Protein AF-A0A959C8K4-F1 (afdb_monomer)

Mean predicted aligned error: 1.89 Å

Structure (mmCIF, N/CA/C/O backbone):
data_AF-A0A959C8K4-F1
#
_entry.id   AF-A0A959C8K4-F1
#
loop_
_atom_site.group_PDB
_atom_site.id
_atom_site.type_symbol
_atom_site.label_atom_id
_atom_site.label_alt_id
_atom_site.label_comp_id
_atom_site.label_asym_id
_atom_site.label_entity_id
_atom_site.label_seq_id
_atom_site.pdbx_PDB_ins_code
_atom_site.Cartn_x
_atom_site.Cartn_y
_atom_site.Cartn_z
_atom_site.occupancy
_atom_site.B_iso_or_equiv
_atom_site.auth_seq_id
_atom_site.auth_comp_id
_atom_site.auth_asym_id
_atom_site.auth_atom_id
_atom_site.pdbx_PDB_model_num
ATOM 1 N N . GLU A 1 1 ? 3.692 9.754 -3.724 1.00 90.44 1 GLU A N 1
ATOM 2 C CA . GLU A 1 1 ? 4.752 9.827 -4.754 1.00 90.44 1 GLU A CA 1
ATOM 3 C C . GLU A 1 1 ? 5.565 8.534 -4.859 1.00 90.44 1 GLU A C 1
ATOM 5 O O . GLU A 1 1 ? 5.492 7.879 -5.890 1.00 90.44 1 GLU A O 1
ATOM 10 N N . THR A 1 2 ? 6.286 8.118 -3.810 1.00 97.81 2 THR A N 1
ATOM 11 C CA . THR A 1 2 ? 7.194 6.953 -3.856 1.00 97.81 2 THR A CA 1
ATOM 12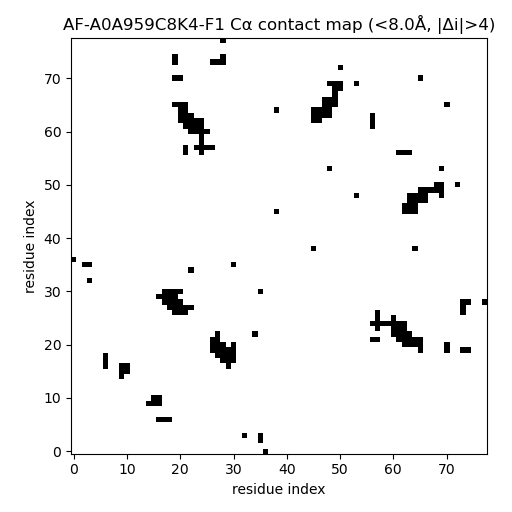 C C . THR A 1 2 ? 6.538 5.663 -4.350 1.00 97.81 2 THR A C 1
ATOM 14 O O . THR A 1 2 ? 7.1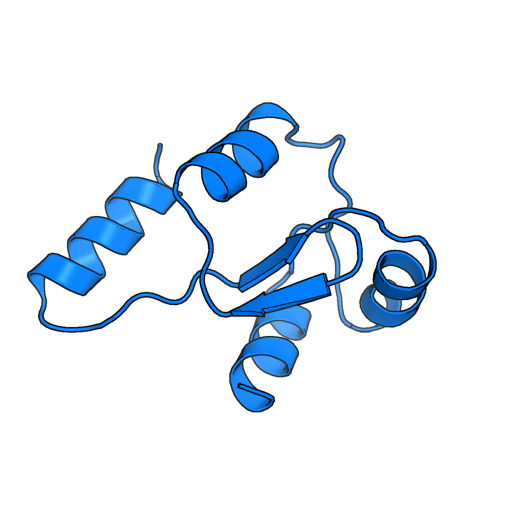10 4.996 -5.203 1.00 97.81 2 THR A O 1
ATOM 17 N N . ALA A 1 3 ? 5.326 5.335 -3.889 1.00 97.81 3 ALA A N 1
ATOM 18 C CA . ALA A 1 3 ? 4.611 4.134 -4.337 1.00 97.81 3 ALA A CA 1
ATOM 19 C C . ALA A 1 3 ? 4.406 4.102 -5.866 1.00 97.81 3 ALA A C 1
ATOM 21 O O . ALA A 1 3 ? 4.726 3.106 -6.506 1.00 97.81 3 ALA A O 1
ATOM 22 N N . LEU A 1 4 ? 3.975 5.220 -6.464 1.00 98.31 4 LEU A N 1
ATOM 23 C CA . LEU A 1 4 ? 3.785 5.337 -7.917 1.00 98.31 4 LEU A CA 1
ATOM 24 C C . LEU A 1 4 ? 5.111 5.211 -8.676 1.00 98.31 4 LEU A C 1
ATOM 26 O O . LEU A 1 4 ? 5.173 4.574 -9.726 1.00 98.31 4 LEU A O 1
ATOM 30 N N . ARG A 1 5 ? 6.189 5.790 -8.133 1.00 98.50 5 ARG A N 1
ATOM 31 C CA . ARG A 1 5 ? 7.531 5.671 -8.718 1.00 98.50 5 ARG A CA 1
ATOM 32 C C . ARG A 1 5 ? 8.030 4.227 -8.708 1.00 98.50 5 ARG A C 1
ATOM 34 O O . ARG A 1 5 ? 8.596 3.794 -9.702 1.00 98.50 5 ARG A O 1
ATOM 41 N N . VAL A 1 6 ? 7.787 3.484 -7.628 1.00 98.50 6 VAL A N 1
ATOM 42 C CA . VAL A 1 6 ? 8.145 2.061 -7.539 1.00 98.50 6 VAL A CA 1
ATOM 43 C C . VAL A 1 6 ? 7.342 1.232 -8.541 1.00 98.50 6 VAL A C 1
ATOM 45 O O . VAL A 1 6 ? 7.937 0.433 -9.259 1.00 98.50 6 VAL A O 1
ATOM 48 N N . GLU A 1 7 ? 6.028 1.451 -8.668 1.00 98.56 7 GLU A N 1
ATOM 49 C CA . GLU A 1 7 ? 5.237 0.768 -9.702 1.00 98.56 7 GLU A CA 1
ATOM 50 C C . GLU A 1 7 ? 5.765 1.055 -11.111 1.00 98.56 7 GLU A C 1
ATOM 52 O O . GLU A 1 7 ? 5.871 0.139 -11.926 1.00 98.56 7 GLU A O 1
ATOM 57 N N . LYS A 1 8 ? 6.151 2.307 -11.391 1.00 98.50 8 LYS A N 1
ATOM 58 C CA . LYS A 1 8 ? 6.784 2.671 -12.662 1.00 98.50 8 LYS A CA 1
ATOM 59 C C . LYS A 1 8 ? 8.086 1.898 -12.880 1.00 98.50 8 LYS A C 1
ATOM 61 O O . LYS A 1 8 ? 8.248 1.307 -13.937 1.00 98.50 8 LYS A O 1
ATOM 66 N N . THR A 1 9 ? 8.973 1.836 -11.886 1.00 98.75 9 THR A N 1
A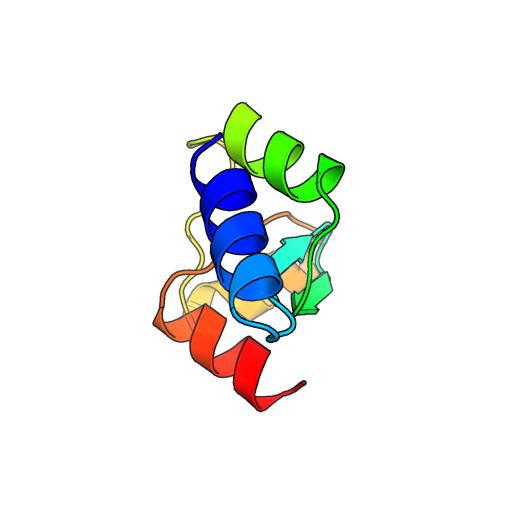TOM 67 C CA . THR A 1 9 ? 10.232 1.079 -11.990 1.00 98.75 9 THR A CA 1
ATOM 68 C C . THR A 1 9 ? 9.999 -0.406 -12.283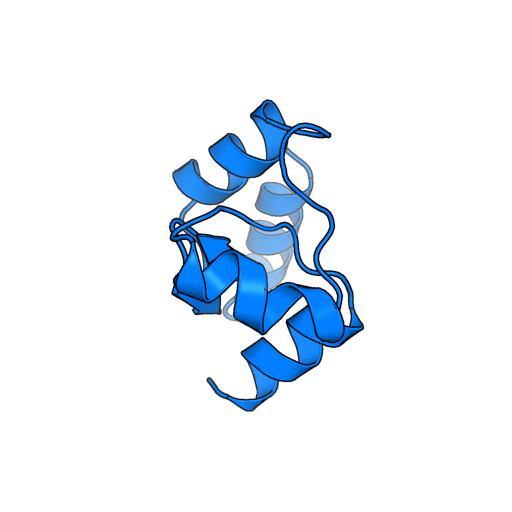 1.00 98.75 9 THR A C 1
ATOM 70 O O . THR A 1 9 ? 10.705 -0.977 -13.107 1.00 98.75 9 THR A O 1
ATOM 73 N N . VAL A 1 10 ? 8.993 -1.032 -11.662 1.00 98.62 10 VAL A N 1
ATOM 74 C CA . VAL A 1 10 ? 8.638 -2.437 -11.936 1.00 98.62 10 VAL A CA 1
ATOM 75 C C . VAL A 1 10 ? 8.150 -2.620 -13.380 1.00 98.62 10 VAL A C 1
ATOM 77 O O . VAL A 1 10 ? 8.558 -3.574 -14.040 1.00 98.62 10 VAL A O 1
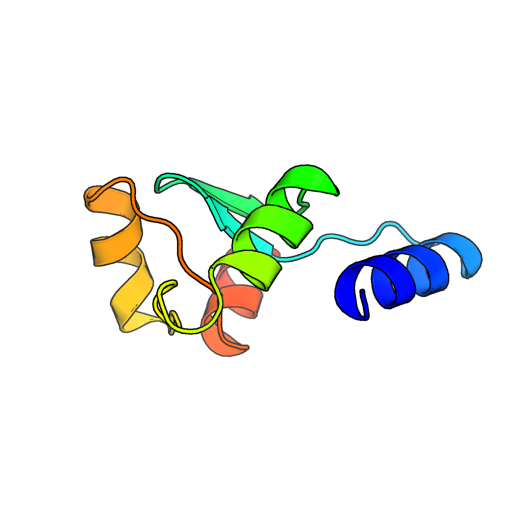ATOM 80 N N . ARG A 1 11 ? 7.333 -1.689 -13.896 1.00 98.38 11 ARG A N 1
ATOM 81 C CA . ARG A 1 11 ? 6.883 -1.696 -15.302 1.00 98.38 11 ARG A CA 1
ATOM 82 C C . ARG A 1 11 ? 8.032 -1.483 -16.280 1.00 98.38 11 ARG A C 1
ATOM 84 O O . ARG A 1 11 ? 8.117 -2.206 -17.266 1.00 98.38 11 ARG A O 1
ATOM 91 N N . ASP A 1 12 ? 8.919 -0.533 -15.989 1.00 98.69 12 ASP A N 1
ATOM 92 C CA . ASP A 1 12 ? 10.109 -0.235 -16.796 1.00 98.69 12 ASP A CA 1
ATOM 93 C C . ASP A 1 12 ? 11.039 -1.467 -16.892 1.00 98.69 12 ASP A C 1
ATOM 95 O O . ASP A 1 12 ? 11.729 -1.647 -17.891 1.00 98.69 12 ASP A O 1
ATOM 99 N N . ALA A 1 13 ? 11.013 -2.352 -15.887 1.00 98.69 13 ALA A N 1
ATOM 100 C CA . ALA A 1 13 ? 11.733 -3.627 -15.874 1.00 98.69 13 ALA A CA 1
ATOM 101 C C . ALA A 1 13 ? 10.985 -4.793 -16.566 1.00 98.69 13 ALA A C 1
ATOM 103 O O . ALA A 1 13 ? 11.459 -5.927 -16.536 1.00 98.69 13 ALA A O 1
ATOM 104 N N . GLY A 1 14 ? 9.822 -4.544 -17.178 1.00 98.56 14 GLY A N 1
ATOM 105 C CA . GLY A 1 14 ? 9.042 -5.547 -17.913 1.00 98.56 14 GLY A CA 1
ATOM 106 C C . GLY A 1 14 ? 8.107 -6.409 -17.057 1.00 98.56 14 GLY A C 1
ATOM 107 O O . GLY A 1 14 ? 7.553 -7.384 -17.561 1.00 98.56 14 GLY A O 1
ATOM 108 N N . ALA A 1 15 ? 7.905 -6.066 -15.782 1.00 98.69 15 ALA A N 1
ATOM 109 C CA . ALA A 1 15 ? 6.999 -6.776 -14.880 1.00 98.69 15 ALA A CA 1
ATOM 110 C C . ALA A 1 15 ? 5.700 -5.991 -14.617 1.00 98.69 15 ALA A C 1
ATOM 112 O O . ALA A 1 15 ? 5.606 -4.784 -14.845 1.00 98.69 15 ALA A O 1
ATOM 113 N N . VAL A 1 16 ? 4.675 -6.676 -14.099 1.00 98.44 16 VAL A N 1
ATOM 114 C CA . VAL A 1 16 ? 3.396 -6.055 -13.716 1.00 98.44 16 VAL A CA 1
ATOM 115 C C . VAL A 1 16 ? 3.370 -5.833 -12.198 1.00 98.44 16 VAL A C 1
ATOM 117 O O . VAL A 1 16 ? 3.370 -6.812 -11.452 1.00 98.44 16 VAL A O 1
ATOM 120 N N . PRO A 1 17 ? 3.345 -4.581 -11.701 1.00 98.44 17 PRO A N 1
ATOM 121 C CA . PRO A 1 17 ? 3.228 -4.317 -10.272 1.00 98.44 17 PRO A CA 1
ATOM 122 C C . PRO A 1 17 ? 1.804 -4.578 -9.769 1.00 98.44 17 PRO A C 1
ATOM 124 O O . PRO A 1 17 ? 0.826 -4.237 -10.435 1.00 98.44 17 PRO A O 1
ATOM 127 N N . ALA A 1 18 ? 1.701 -5.110 -8.551 1.00 98.56 18 ALA A N 1
ATOM 128 C CA . ALA A 1 18 ? 0.439 -5.342 -7.857 1.00 98.56 18 ALA A CA 1
ATOM 129 C C . ALA A 1 18 ? 0.510 -4.816 -6.413 1.00 98.56 18 ALA A C 1
ATOM 131 O O . ALA A 1 18 ? 0.665 -5.580 -5.458 1.00 98.56 18 ALA A O 1
ATOM 132 N N . THR A 1 19 ? 0.411 -3.494 -6.232 1.00 98.69 19 THR A N 1
ATOM 133 C CA . THR A 1 19 ? 0.325 -2.904 -4.885 1.00 98.69 19 THR A CA 1
ATOM 134 C C . THR A 1 19 ? -0.881 -3.478 -4.140 1.00 98.69 19 THR A C 1
ATOM 136 O O . THR A 1 19 ? -1.984 -3.517 -4.681 1.00 98.69 19 THR A O 1
ATOM 139 N N . CYS A 1 20 ? -0.681 -3.939 -2.905 1.00 98.69 20 CYS A N 1
ATOM 140 C CA . CYS A 1 20 ? -1.733 -4.562 -2.104 1.00 98.69 20 CYS A CA 1
ATOM 141 C C . CY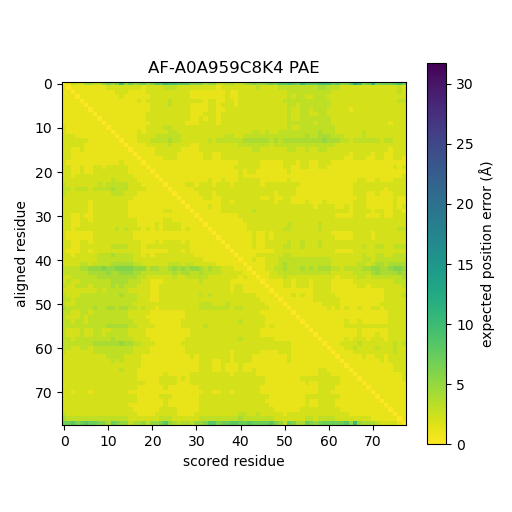S A 1 20 ? -2.275 -3.602 -1.039 1.00 98.69 20 CYS A C 1
ATOM 143 O O . CYS A 1 20 ? -1.501 -2.893 -0.397 1.00 98.69 20 CYS A O 1
ATOM 145 N N . ALA A 1 21 ? -3.594 -3.599 -0.834 1.00 98.75 21 ALA A N 1
ATOM 146 C CA . ALA A 1 21 ? -4.253 -2.887 0.265 1.00 98.75 21 ALA A CA 1
ATOM 147 C C . ALA A 1 21 ? -5.675 -3.420 0.507 1.00 98.75 21 ALA A C 1
ATOM 149 O O . ALA A 1 21 ? -6.194 -4.232 -0.262 1.00 98.75 21 ALA A O 1
ATOM 150 N N . ILE A 1 22 ? -6.328 -2.916 1.558 1.00 98.69 22 ILE A N 1
ATOM 151 C CA . ILE A 1 22 ? -7.779 -3.032 1.731 1.00 98.69 22 ILE A CA 1
ATOM 152 C C . ILE A 1 22 ? -8.419 -1.728 1.249 1.00 98.69 22 ILE A C 1
ATOM 154 O O . ILE A 1 22 ? -8.123 -0.662 1.793 1.00 98.69 22 ILE A O 1
ATOM 158 N N . ILE A 1 23 ? -9.306 -1.796 0.257 1.00 98.50 23 ILE A N 1
ATOM 159 C CA . ILE A 1 23 ? -10.048 -0.642 -0.262 1.00 98.50 23 ILE A CA 1
ATOM 160 C C . ILE A 1 23 ? -11.541 -0.861 -0.037 1.00 98.50 23 ILE A C 1
ATOM 162 O O . ILE A 1 23 ? -12.121 -1.762 -0.637 1.00 98.50 23 ILE A O 1
ATOM 166 N N . GLY A 1 24 ? -12.165 -0.057 0.830 1.00 97.81 24 GLY A N 1
ATOM 167 C CA . GLY A 1 24 ? -13.603 -0.164 1.097 1.00 97.81 24 GLY A CA 1
ATOM 168 C C . GLY A 1 24 ? -14.023 -1.569 1.548 1.00 97.81 24 GLY A C 1
ATOM 169 O O . GLY A 1 24 ? -15.026 -2.097 1.082 1.00 97.81 24 GLY A O 1
ATOM 170 N N . GLY A 1 25 ? -13.199 -2.228 2.367 1.00 98.25 25 GL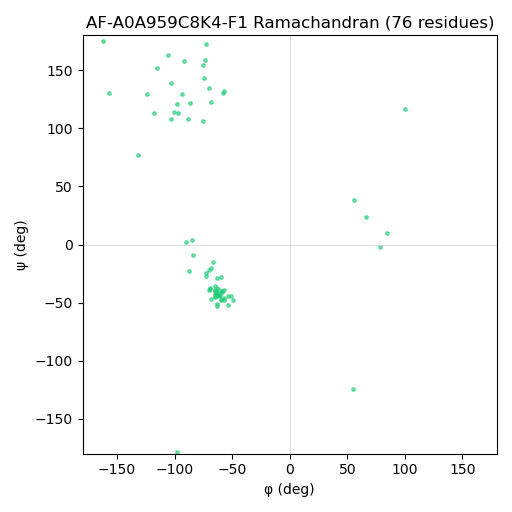Y A N 1
ATOM 171 C CA . GLY A 1 25 ? -13.396 -3.608 2.812 1.00 98.25 25 GLY A CA 1
ATOM 172 C C . GLY A 1 25 ? -13.019 -4.694 1.802 1.00 98.25 25 GLY A C 1
ATOM 173 O O . GLY A 1 25 ? -13.086 -5.869 2.139 1.00 98.25 25 GLY A O 1
ATOM 174 N N . ARG A 1 26 ? -12.578 -4.363 0.583 1.00 98.38 26 ARG A N 1
ATOM 175 C CA . ARG A 1 26 ? -12.077 -5.362 -0.374 1.00 98.38 26 ARG A CA 1
ATOM 176 C C . ARG A 1 26 ? -10.568 -5.513 -0.277 1.00 98.38 26 ARG A C 1
ATOM 178 O O . ARG A 1 26 ? -9.845 -4.525 -0.368 1.00 98.38 26 ARG A O 1
ATOM 185 N N . LEU A 1 27 ? -10.096 -6.753 -0.159 1.00 98.50 27 LEU A N 1
ATOM 186 C CA . LEU A 1 27 ? -8.689 -7.087 -0.377 1.00 98.50 27 LEU A CA 1
ATOM 187 C C . LEU A 1 27 ? -8.383 -6.914 -1.867 1.00 98.50 27 LEU A C 1
ATOM 189 O O . LEU A 1 27 ? -9.055 -7.517 -2.703 1.00 98.50 27 LEU A O 1
ATOM 193 N N . LYS A 1 28 ? -7.402 -6.075 -2.203 1.00 98.62 28 LYS A N 1
ATOM 194 C CA . LYS A 1 28 ? -6.985 -5.835 -3.587 1.00 98.62 28 LYS A CA 1
ATOM 195 C C . LYS A 1 28 ? -5.499 -6.125 -3.748 1.00 98.62 28 LYS A C 1
ATOM 197 O O . LYS A 1 28 ? -4.697 -5.577 -2.994 1.00 98.62 28 LYS A O 1
ATOM 202 N N . ALA A 1 29 ? -5.161 -6.926 -4.755 1.00 98.44 29 ALA A N 1
ATOM 203 C CA . ALA A 1 29 ? -3.823 -7.039 -5.326 1.00 98.44 29 ALA A CA 1
ATOM 204 C C . ALA A 1 29 ? -3.816 -6.271 -6.656 1.00 98.44 29 ALA A C 1
ATOM 206 O O . ALA A 1 29 ? -4.456 -6.681 -7.620 1.00 98.44 29 ALA A O 1
ATOM 207 N N . GLY A 1 30 ? -3.155 -5.115 -6.681 1.00 98.31 30 GLY A N 1
ATOM 208 C CA . GLY A 1 30 ? -3.264 -4.134 -7.759 1.00 98.31 30 GLY A CA 1
ATOM 209 C C . GLY A 1 30 ? -4.203 -2.988 -7.384 1.00 98.31 30 GLY A C 1
ATOM 210 O O . GLY A 1 30 ? -5.407 -3.173 -7.175 1.00 98.31 30 GLY A O 1
ATOM 211 N N . LEU A 1 31 ? -3.639 -1.784 -7.315 1.00 98.50 31 LEU A N 1
ATOM 212 C CA . LEU A 1 31 ? -4.367 -0.546 -7.061 1.00 98.50 31 LEU A CA 1
ATOM 213 C C . LEU A 1 31 ? -4.286 0.374 -8.275 1.00 98.50 31 LEU A C 1
ATOM 215 O O . LEU A 1 31 ? -3.321 0.357 -9.035 1.00 98.50 31 LEU A O 1
ATOM 219 N N . SER A 1 32 ? -5.303 1.211 -8.433 1.00 98.12 32 SER A N 1
ATOM 220 C CA . SER A 1 32 ? -5.221 2.369 -9.319 1.00 98.12 32 SER A CA 1
ATOM 221 C C . SER A 1 32 ? -4.339 3.463 -8.708 1.00 98.12 32 SER A C 1
ATOM 223 O O . SER A 1 32 ? -4.179 3.547 -7.487 1.00 98.12 32 SER A O 1
ATOM 225 N N . ALA A 1 33 ? -3.826 4.367 -9.549 1.00 97.81 33 ALA A N 1
ATOM 226 C CA . ALA A 1 33 ? -3.076 5.531 -9.077 1.00 97.81 33 ALA A CA 1
ATOM 227 C C . ALA A 1 33 ? -3.896 6.388 -8.092 1.00 97.81 33 ALA A C 1
ATOM 229 O O . ALA A 1 33 ? -3.368 6.828 -7.073 1.00 97.81 33 ALA A O 1
ATOM 230 N N . GLY A 1 34 ? -5.200 6.547 -8.351 1.00 98.19 34 GLY A N 1
ATOM 231 C CA . GLY A 1 34 ? -6.118 7.260 -7.461 1.00 98.19 34 GLY A CA 1
ATOM 232 C C . GLY A 1 34 ? -6.233 6.607 -6.082 1.00 98.19 34 GLY A C 1
ATOM 233 O O . GLY A 1 34 ? -6.144 7.298 -5.075 1.00 98.19 34 GLY A O 1
ATOM 234 N N . GLU A 1 35 ? -6.342 5.278 -6.011 1.00 98.38 35 GLU A N 1
ATOM 235 C CA . GLU A 1 35 ? -6.379 4.557 -4.729 1.00 98.38 35 GLU A CA 1
ATOM 236 C C . GLU A 1 35 ? -5.058 4.687 -3.954 1.00 98.38 35 GLU A C 1
ATOM 238 O O . GLU A 1 35 ? -5.078 4.889 -2.738 1.00 98.38 35 GLU A O 1
ATOM 243 N N . ILE A 1 36 ? -3.912 4.634 -4.643 1.00 98.38 36 ILE A N 1
ATOM 244 C CA . ILE A 1 36 ? -2.593 4.869 -4.031 1.00 98.38 36 ILE A CA 1
ATOM 245 C C . ILE A 1 36 ? -2.513 6.289 -3.457 1.00 98.38 36 ILE A C 1
ATOM 247 O O . ILE A 1 36 ? -2.028 6.483 -2.338 1.00 98.38 36 ILE A O 1
ATOM 251 N N . GLU A 1 37 ? -3.001 7.288 -4.192 1.00 97.69 37 GLU A N 1
ATOM 252 C CA . GLU A 1 37 ? -3.057 8.665 -3.707 1.00 97.69 37 GLU A CA 1
ATOM 253 C C . GLU A 1 37 ? -3.993 8.833 -2.514 1.00 97.69 37 GLU A C 1
ATOM 255 O O . GLU A 1 37 ? -3.621 9.515 -1.560 1.00 97.69 37 GLU A O 1
ATOM 260 N N . THR A 1 38 ? -5.177 8.216 -2.537 1.00 96.62 38 THR A N 1
ATOM 261 C CA . THR A 1 38 ? -6.126 8.250 -1.418 1.00 96.62 38 THR A CA 1
ATOM 262 C C . THR A 1 38 ? -5.477 7.721 -0.142 1.00 96.62 38 THR A C 1
ATOM 264 O O . THR A 1 38 ? -5.538 8.386 0.891 1.00 96.62 38 THR A O 1
ATOM 267 N N . LEU A 1 39 ? -4.793 6.573 -0.212 1.00 97.56 39 LEU A N 1
ATOM 268 C CA . LEU A 1 39 ? -4.073 6.008 0.933 1.00 97.56 39 LEU A CA 1
ATOM 269 C C . LEU A 1 39 ? -2.934 6.927 1.400 1.00 97.56 39 LEU A C 1
ATOM 271 O O . LEU A 1 39 ? -2.785 7.167 2.597 1.00 97.56 39 LEU A O 1
ATOM 275 N N . GLY A 1 40 ? -2.154 7.473 0.462 1.00 96.94 40 GLY A N 1
ATOM 276 C CA . GLY A 1 40 ? -1.038 8.369 0.769 1.00 96.94 40 GLY A CA 1
ATOM 277 C C . GLY A 1 40 ? -1.470 9.687 1.419 1.00 96.94 40 GLY A C 1
ATOM 278 O O . GLY A 1 40 ? -0.831 10.128 2.370 1.00 96.94 40 GLY A O 1
ATOM 279 N N . LYS A 1 41 ? -2.563 10.295 0.938 1.00 97.38 41 LYS A N 1
ATOM 280 C CA . LYS A 1 41 ? -3.134 11.543 1.474 1.00 97.38 41 LYS A CA 1
ATOM 281 C C . LYS A 1 41 ? -3.770 11.335 2.849 1.00 97.38 41 LYS A C 1
ATOM 283 O O . LYS A 1 41 ? -3.628 12.190 3.715 1.00 97.38 41 LYS A O 1
ATOM 288 N N . ALA A 1 42 ? -4.449 10.205 3.057 1.00 96.75 42 ALA A N 1
ATOM 289 C CA . ALA A 1 42 ? -5.083 9.888 4.336 1.00 96.75 42 ALA A CA 1
ATOM 290 C C . ALA A 1 42 ? -4.067 9.512 5.435 1.00 96.75 42 ALA A C 1
ATOM 292 O O . ALA A 1 42 ? -4.328 9.736 6.618 1.00 96.75 42 ALA A O 1
ATOM 293 N N . GLY A 1 43 ? -2.897 8.974 5.069 1.00 95.31 43 GLY A N 1
ATOM 294 C CA . GLY A 1 43 ? -1.781 8.755 5.991 1.00 95.31 43 GLY A CA 1
ATOM 295 C C . GLY A 1 43 ? -2.174 7.928 7.221 1.00 95.31 43 GLY A C 1
ATOM 296 O O . GLY A 1 43 ? -2.692 6.821 7.096 1.00 95.31 43 GLY A O 1
ATOM 297 N N . GLN A 1 44 ? -1.942 8.473 8.420 1.00 96.12 44 GLN A N 1
ATOM 298 C CA . GLN A 1 44 ? -2.226 7.796 9.695 1.00 96.12 44 GLN A CA 1
ATOM 299 C C . GLN A 1 44 ? -3.720 7.564 9.972 1.00 96.12 44 GLN A C 1
ATOM 301 O O . GLN A 1 44 ? -4.048 6.758 10.839 1.00 96.12 44 GLN A O 1
ATOM 306 N N . ALA A 1 45 ? -4.627 8.222 9.240 1.00 97.00 45 ALA A N 1
ATOM 307 C CA . ALA A 1 45 ? -6.058 7.941 9.344 1.00 97.00 45 ALA A CA 1
ATOM 308 C C . ALA A 1 45 ? -6.419 6.548 8.795 1.00 97.00 45 ALA A C 1
ATOM 310 O O . ALA A 1 45 ? -7.466 6.000 9.139 1.00 97.00 45 ALA A O 1
ATOM 311 N N . ILE A 1 46 ? -5.559 5.960 7.955 1.00 97.88 46 ILE A N 1
ATOM 312 C CA . ILE A 1 46 ? -5.717 4.592 7.471 1.00 97.88 46 ILE A CA 1
ATOM 313 C C . ILE A 1 46 ? -5.071 3.626 8.472 1.00 97.88 46 ILE A C 1
ATOM 315 O O . ILE A 1 46 ? -3.862 3.710 8.708 1.00 97.88 46 ILE A O 1
ATOM 319 N N . PRO A 1 47 ? -5.826 2.659 9.024 1.00 98.00 47 PRO A N 1
ATOM 320 C CA . PRO A 1 47 ? 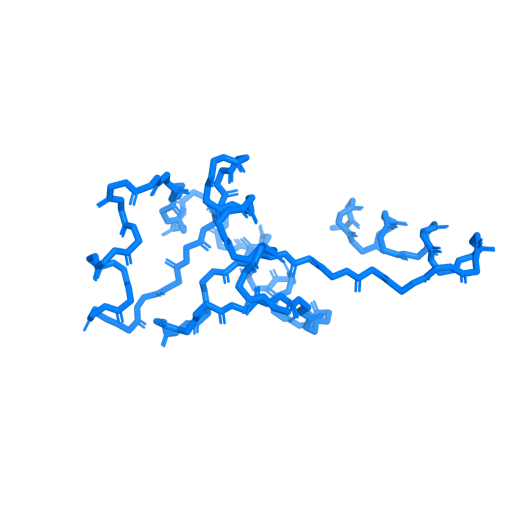-5.264 1.648 9.905 1.00 98.00 47 PRO A CA 1
ATOM 321 C C . PRO A 1 47 ? -4.142 0.864 9.224 1.00 98.00 47 PRO A C 1
ATOM 323 O O . PRO A 1 47 ? -4.291 0.357 8.106 1.00 98.00 47 PRO A O 1
ATOM 326 N N . LYS A 1 48 ? -3.025 0.715 9.937 1.00 98.38 48 LYS A N 1
ATOM 327 C CA . LYS A 1 48 ? -1.943 -0.190 9.553 1.00 98.38 48 LYS A CA 1
ATOM 328 C C . LYS A 1 48 ? -2.379 -1.626 9.851 1.00 98.38 48 LYS A C 1
ATOM 330 O O . LYS A 1 48 ? -2.446 -2.021 11.010 1.00 98.38 48 LYS A O 1
ATOM 335 N N . ALA A 1 49 ? -2.691 -2.388 8.808 1.00 98.38 49 ALA A N 1
ATOM 336 C CA . ALA A 1 49 ? -3.362 -3.679 8.897 1.00 98.38 49 ALA A CA 1
ATOM 337 C C . ALA A 1 49 ? -2.370 -4.851 8.849 1.00 98.38 49 ALA A C 1
ATOM 339 O O . ALA A 1 49 ? -1.742 -5.125 7.822 1.00 98.38 49 ALA A O 1
ATOM 340 N N . SER A 1 50 ? -2.245 -5.577 9.954 1.00 98.62 50 SER A N 1
ATOM 341 C CA . SER A 1 50 ? -1.613 -6.894 10.036 1.00 98.62 50 SER A CA 1
ATOM 342 C C . SER A 1 50 ? -2.668 -8.005 9.993 1.00 98.62 50 SER A C 1
ATOM 344 O O . SER A 1 50 ? -3.862 -7.749 9.834 1.00 98.62 50 SER A O 1
ATOM 346 N N . ARG A 1 51 ? -2.235 -9.266 10.093 1.00 98.31 51 ARG A N 1
ATOM 347 C CA . ARG A 1 51 ? -3.074 -10.457 9.878 1.00 98.31 51 ARG A CA 1
ATOM 348 C C . ARG A 1 51 ? -4.376 -10.436 10.685 1.00 98.31 51 ARG A C 1
ATOM 350 O O . ARG A 1 51 ? -5.427 -10.766 10.147 1.00 98.31 51 ARG A O 1
ATOM 357 N N . ARG A 1 52 ? -4.310 -10.053 11.965 1.00 98.25 52 ARG A N 1
ATOM 358 C CA . ARG A 1 52 ? -5.477 -10.021 12.867 1.00 98.25 52 ARG A CA 1
ATOM 359 C C . ARG A 1 52 ? -6.486 -8.924 12.520 1.00 98.25 52 ARG A C 1
ATOM 361 O O . ARG A 1 52 ? -7.640 -9.020 12.915 1.00 98.25 52 ARG A O 1
ATOM 368 N N . ASP A 1 53 ? -6.047 -7.894 11.801 1.00 98.44 53 ASP A N 1
ATOM 369 C CA . ASP A 1 53 ? -6.851 -6.711 11.500 1.00 98.44 53 ASP A CA 1
ATOM 370 C C . ASP A 1 53 ? -7.689 -6.916 10.225 1.00 98.44 53 ASP A C 1
ATOM 372 O O . ASP A 1 53 ? -8.728 -6.275 10.059 1.00 98.44 53 ASP A O 1
ATOM 376 N N . LEU A 1 54 ? -7.273 -7.837 9.340 1.00 98.31 54 LEU A N 1
ATOM 377 C CA . LEU A 1 54 ? -7.938 -8.100 8.059 1.00 98.31 54 LEU A CA 1
ATOM 378 C C . LEU A 1 54 ? -9.441 -8.395 8.206 1.00 98.31 54 LEU A C 1
ATOM 380 O O . LEU A 1 54 ? -10.219 -7.703 7.548 1.00 98.31 54 LEU A O 1
ATOM 384 N N . PRO A 1 55 ? -9.897 -9.341 9.059 1.00 98.38 55 PRO A N 1
ATOM 385 C CA . PRO A 1 55 ? -11.321 -9.681 9.121 1.00 98.38 55 PRO A CA 1
ATOM 386 C C . PRO A 1 55 ? -12.183 -8.501 9.581 1.00 98.38 55 PRO A C 1
ATOM 388 O O . PRO A 1 55 ? -13.280 -8.280 9.067 1.00 98.38 55 PRO A O 1
ATOM 391 N N . PHE A 1 56 ? -11.672 -7.704 10.521 1.00 98.62 56 PHE A N 1
ATOM 392 C CA . PHE A 1 56 ? -12.371 -6.536 11.048 1.00 98.62 56 PHE A CA 1
ATOM 393 C C . PHE A 1 56 ? -12.504 -5.427 9.999 1.00 98.62 56 PHE A C 1
ATOM 395 O O . PHE A 1 56 ? -13.588 -4.894 9.788 1.00 98.62 56 PHE A O 1
ATOM 402 N N . LEU A 1 57 ? -11.419 -5.095 9.295 1.00 98.50 57 LEU A N 1
ATOM 403 C CA . LEU A 1 57 ? -11.445 -4.030 8.289 1.00 98.50 57 LEU A CA 1
ATOM 404 C C . LEU A 1 57 ? -12.275 -4.413 7.058 1.00 98.50 57 LEU A C 1
ATOM 406 O O . LEU A 1 57 ? -13.004 -3.572 6.533 1.00 98.50 57 LEU A O 1
ATOM 410 N N . VAL A 1 58 ? -12.207 -5.681 6.640 1.00 98.62 58 VAL A N 1
ATOM 411 C CA . VAL A 1 58 ? -13.020 -6.230 5.546 1.00 98.62 58 VAL A CA 1
ATOM 412 C C . VAL A 1 58 ? -14.506 -6.181 5.899 1.0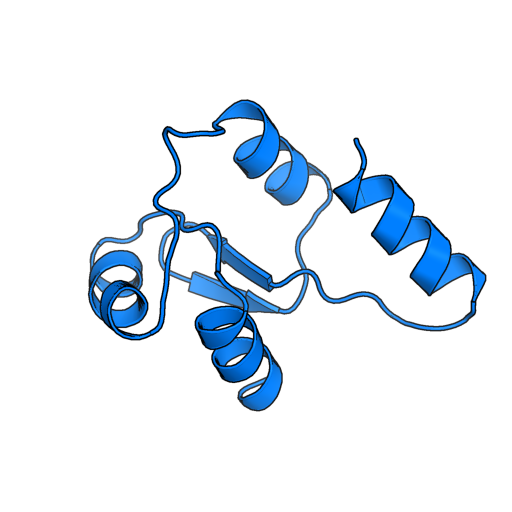0 98.62 58 VAL A C 1
ATOM 414 O O . VAL A 1 58 ? -15.291 -5.595 5.156 1.00 98.62 58 VAL A O 1
ATOM 417 N N . SER A 1 59 ? -14.891 -6.722 7.060 1.00 98.56 59 SER A N 1
ATOM 418 C CA . SER A 1 59 ? -16.298 -6.756 7.496 1.00 98.56 59 SER A CA 1
ATOM 419 C C . SER A 1 59 ? -16.911 -5.370 7.705 1.00 98.56 59 SER A C 1
ATOM 421 O O . SER A 1 59 ? -18.110 -5.201 7.509 1.00 98.56 59 SER A O 1
ATOM 423 N N . GLN A 1 60 ? -16.103 -4.367 8.060 1.00 98.31 60 GLN A N 1
ATOM 424 C CA . GLN A 1 60 ? -16.568 -2.992 8.255 1.00 98.31 60 GLN A CA 1
ATOM 425 C C . GLN A 1 60 ? -16.523 -2.122 6.995 1.00 98.31 60 GLN A C 1
ATOM 427 O O . GLN A 1 60 ? -16.812 -0.929 7.084 1.00 98.31 60 GLN A O 1
ATOM 432 N N . GLY A 1 61 ? -16.127 -2.658 5.837 1.00 98.31 61 GLY A N 1
ATOM 433 C CA . GLY A 1 61 ? -16.034 -1.846 4.621 1.00 98.31 61 GLY A CA 1
ATOM 434 C C . GLY A 1 61 ? -14.944 -0.768 4.692 1.00 98.31 61 GLY A C 1
ATOM 435 O O . GLY A 1 61 ? -15.040 0.248 4.008 1.00 98.31 61 GLY A O 1
ATOM 436 N N . LYS A 1 62 ? -13.916 -0.942 5.533 1.00 98.31 62 LYS A N 1
ATOM 437 C CA . LYS A 1 62 ? -12.892 0.084 5.787 1.00 98.31 62 LYS A CA 1
ATOM 438 C C . LYS A 1 62 ? -11.685 -0.047 4.865 1.00 98.31 62 LYS A C 1
ATOM 440 O O . LYS A 1 62 ? -11.386 -1.112 4.326 1.00 98.31 62 LYS A O 1
ATOM 445 N N . HIS A 1 63 ? -10.961 1.057 4.707 1.00 98.44 63 HIS A N 1
ATOM 446 C CA . HIS A 1 63 ? -9.623 1.043 4.124 1.00 98.44 63 HIS A CA 1
ATOM 447 C C . HIS A 1 63 ? -8.592 0.492 5.117 1.00 98.44 63 HIS A C 1
ATOM 449 O O . HIS A 1 63 ? -8.766 0.600 6.331 1.00 98.44 63 HIS A O 1
ATOM 455 N N . GLY A 1 64 ? -7.495 -0.057 4.599 1.00 98.38 64 GLY A N 1
ATOM 456 C CA . GLY A 1 64 ? -6.393 -0.571 5.407 1.00 98.38 64 GLY A CA 1
ATOM 457 C C . GLY A 1 64 ? -5.088 -0.618 4.623 1.00 98.38 64 GLY A C 1
ATOM 458 O O . GLY A 1 64 ? -5.040 -1.159 3.517 1.00 98.38 64 GLY A O 1
ATOM 459 N N . ALA A 1 65 ? -4.024 -0.074 5.212 1.00 98.62 65 ALA A N 1
ATOM 460 C CA . ALA A 1 65 ? -2.676 -0.124 4.664 1.00 98.62 65 ALA A CA 1
ATOM 461 C C . ALA A 1 65 ? -2.006 -1.409 5.154 1.00 98.62 65 ALA A C 1
ATOM 463 O O . ALA A 1 65 ? -1.702 -1.544 6.342 1.00 98.62 65 ALA A O 1
ATOM 464 N N . THR A 1 66 ? -1.820 -2.384 4.267 1.00 98.69 66 THR A N 1
ATOM 465 C CA . THR A 1 66 ? -1.323 -3.702 4.664 1.00 98.69 66 THR A CA 1
ATOM 466 C C . THR A 1 66 ? 0.143 -3.646 5.082 1.00 98.69 66 THR A C 1
ATOM 468 O O . THR A 1 66 ? 1.000 -3.053 4.431 1.00 98.69 66 THR A O 1
ATOM 471 N N . THR A 1 67 ? 0.446 -4.294 6.203 1.00 98.69 67 THR A N 1
ATOM 472 C CA . THR A 1 67 ? 1.821 -4.657 6.567 1.00 98.69 67 THR A CA 1
ATOM 473 C C . THR A 1 67 ? 2.321 -5.799 5.685 1.00 98.69 67 THR A C 1
ATOM 475 O O . THR A 1 67 ? 1.535 -6.425 4.976 1.00 98.69 67 THR A O 1
ATOM 478 N N . VAL A 1 68 ? 3.610 -6.138 5.794 1.00 98.69 68 VAL A N 1
ATOM 479 C CA . VAL A 1 68 ? 4.213 -7.278 5.082 1.00 98.69 68 VAL A CA 1
ATOM 480 C C . VAL A 1 68 ? 3.392 -8.561 5.255 1.00 98.69 68 VAL A C 1
ATOM 482 O O . VAL A 1 68 ? 3.063 -9.201 4.263 1.00 98.69 68 VAL A O 1
ATOM 485 N N . ALA A 1 69 ? 2.984 -8.898 6.485 1.00 98.69 69 ALA A N 1
ATOM 486 C CA . ALA A 1 69 ? 2.224 -10.120 6.759 1.00 98.69 69 ALA A CA 1
ATOM 487 C C . ALA A 1 69 ? 0.896 -10.169 5.986 1.00 98.69 69 ALA A C 1
ATOM 489 O O . ALA A 1 69 ? 0.573 -11.175 5.358 1.00 98.69 69 ALA A O 1
ATOM 490 N N . SER A 1 70 ? 0.138 -9.072 6.003 1.00 98.69 70 SER A N 1
ATOM 491 C CA . SER A 1 70 ? -1.132 -8.983 5.279 1.00 98.69 70 SER A CA 1
ATOM 492 C C . SER A 1 70 ? -0.936 -8.948 3.767 1.00 98.69 70 SER A C 1
ATOM 494 O O . SER A 1 70 ? -1.696 -9.584 3.047 1.00 98.69 70 SER A O 1
ATOM 496 N N . THR A 1 71 ? 0.097 -8.257 3.281 1.00 98.81 71 THR A N 1
ATOM 497 C CA . THR A 1 71 ? 0.445 -8.233 1.856 1.00 98.81 71 THR A CA 1
ATOM 498 C C . THR A 1 71 ? 0.769 -9.634 1.342 1.00 98.81 71 THR A C 1
ATOM 500 O O . THR A 1 71 ? 0.265 -10.009 0.292 1.00 98.81 71 THR A O 1
ATOM 503 N N . MET A 1 72 ? 1.535 -10.438 2.090 1.00 98.81 72 MET A N 1
ATOM 504 C CA . MET A 1 72 ? 1.831 -11.825 1.705 1.00 98.81 72 MET A CA 1
ATOM 505 C C . MET A 1 72 ? 0.567 -12.687 1.615 1.00 98.81 72 MET A C 1
ATOM 507 O O . MET A 1 72 ? 0.444 -13.487 0.694 1.00 98.81 72 MET A O 1
ATOM 511 N N . ILE A 1 73 ? -0.383 -12.506 2.540 1.00 98.69 73 ILE A N 1
ATOM 512 C CA . ILE A 1 73 ? -1.672 -13.212 2.504 1.00 98.69 73 ILE A CA 1
ATOM 513 C C . ILE A 1 73 ? -2.454 -12.828 1.244 1.00 98.69 73 ILE A C 1
ATOM 515 O O . ILE A 1 73 ? -2.877 -13.710 0.507 1.00 98.69 73 ILE A O 1
ATOM 519 N N . VAL A 1 74 ? -2.615 -11.527 0.974 1.00 98.50 74 VAL A N 1
ATOM 520 C CA . VAL A 1 74 ? -3.360 -11.040 -0.200 1.00 98.50 74 VAL A CA 1
ATOM 521 C C . VAL A 1 74 ? -2.699 -11.492 -1.503 1.00 98.50 74 VAL A C 1
ATOM 523 O O . VAL A 1 74 ? -3.397 -11.949 -2.399 1.00 98.50 74 VAL A O 1
ATOM 526 N N . ALA A 1 75 ? -1.369 -11.419 -1.592 1.00 98.44 75 ALA A N 1
ATOM 527 C CA . ALA A 1 75 ? -0.620 -11.843 -2.772 1.00 98.44 75 ALA A CA 1
ATOM 528 C C . ALA A 1 75 ? -0.730 -13.352 -3.038 1.00 98.44 75 ALA A C 1
ATOM 530 O O . ALA A 1 75 ? -0.776 -13.758 -4.189 1.00 98.44 75 ALA A O 1
ATOM 531 N N . HIS A 1 76 ? -0.788 -14.185 -1.994 1.00 98.44 76 HIS A N 1
ATOM 532 C CA . HIS A 1 76 ? -0.950 -15.634 -2.151 1.00 98.44 76 HIS A CA 1
ATOM 533 C C . HIS A 1 76 ? -2.363 -16.044 -2.599 1.00 98.44 76 HIS A C 1
ATOM 535 O O . HIS A 1 76 ? -2.538 -17.117 -3.166 1.00 98.44 76 HIS A O 1
ATOM 541 N N . MET A 1 77 ? -3.371 -15.216 -2.319 1.00 97.00 77 MET A N 1
ATOM 542 C CA . MET A 1 77 ? -4.766 -15.471 -2.692 1.00 97.00 77 MET A CA 1
ATOM 543 C C . MET A 1 77 ? -5.113 -15.041 -4.127 1.00 97.00 77 MET A C 1
ATOM 545 O O . MET A 1 77 ? -6.239 -15.297 -4.556 1.00 97.00 77 MET A O 1
ATOM 549 N N . ALA A 1 78 ? -4.211 -14.330 -4.809 1.00 92.69 78 ALA A N 1
ATOM 550 C CA . ALA A 1 78 ? -4.443 -13.672 -6.095 1.00 92.69 78 ALA A CA 1
ATOM 551 C C . ALA A 1 78 ? -3.909 -14.473 -7.288 1.00 92.69 78 ALA A C 1
ATOM 553 O O . ALA A 1 78 ? -2.931 -15.234 -7.110 1.00 92.69 78 ALA A O 1
#

Secondary structure (DSSP, 8-state):
-HHHHHHHHHHHTT-----EEEETTEEEES--HHHHHHHHHHGGGS-EE-TTTHHHHHHTT--BEE-HHHHHHHHHT-

Sequence (78 aa):
ETALRVEKTVRDAGAVPATCAIIGGRLKAGLSAGEIETLGKAGQAIPKASRRDLPFLVSQGKHGATTVASTMIVAHMA

Foldseek 3Di:
DVVVVVQVVCVVVVHHQFQWWQAQLDTGRRDDPVVVVVCVVCDPVAAADAPVCNVVCNVRRHIHDYDPRVVVVSVVVD

pLDDT: mean 98.07, std 1.24, range [90.44, 98.81]

Nearest PDB structures (foldseek):
  4gim-assembly1_C  TM=1.003E+00  e=5.845E-08  Escherichia coli
  4gil-assembly1_C  TM=1.001E+00  e=6.691E-08  Escherichia coli
  4gij-assembly1_B  TM=9.960E-01  e=9.381E-08  Escherichia coli
  4gik-assembly1_C  TM=1.003E+00  e=1.611E-07  Escherichia coli
  8k05-assembly1_A  TM=9.551E-01  e=5.417E-06  Arabidopsis thaliana

Solvent-accessible surface area (backbone atoms only — not comparable to full-atom values): 4369 Å² total; per-residue (Å²): 109,68,70,62,52,49,42,47,53,37,42,78,71,77,44,85,64,56,57,54,35,29,56,62,22,38,83,35,71,43,66,53,71,66,56,54,48,52,52,62,74,49,44,86,79,39,49,79,22,40,69,86,42,47,67,60,33,35,76,67,44,30,55,26,46,46,35,74,66,28,38,52,54,52,57,71,76,101

Radius of gyration: 12.27 Å; Cα contacts (8 Å, |Δi|>4): 104; chains: 1; bounding box: 28×27×31 Å